Protein AF-A0A6B3FQV5-F1 (afdb_monomer)

Radius of gyration: 16.73 Å; Cα contacts (8 Å, |Δi|>4): 133; chains: 1; bounding box: 46×49×34 Å

Mean predicted aligned error: 6.74 Å

Sequence (106 aa):
YETDSCALEWTGEVPRATGVDGTPASFVVLATADLRHWREYGQGGSATMGVFRLGAGTVFNAGTINWGSVLADDPVVDRVTRNVLDRLGGTAPGDGWEAAGSPDEV

Solvent-accessible surface area (backbone atoms only — not comparable to full-atom values): 6626 Å² total; per-residue (Å²): 139,60,59,41,63,70,57,67,45,69,64,81,92,46,64,37,47,64,33,87,79,70,50,56,68,69,34,45,63,74,46,74,46,88,32,57,75,37,48,83,81,54,84,43,49,43,28,34,20,33,37,35,69,59,88,93,46,77,48,79,43,80,23,45,76,63,60,74,79,40,42,92,77,34,75,62,59,33,48,54,49,49,55,49,48,69,69,64,71,55,88,60,96,73,77,72,79,75,77,95,68,69,93,83,82,120

Foldseek 3Di:
DFFDDADWDDDDPATFHPCPVVDDSQWHWDDKAFQPVCVVVDDGDMHTWTWGDDVQDIDTDPGDPCLVVCCVPDPVSVVVVCVCCVVPVDDGVPPPDDDPDDPPPD

Nearest PDB structures (foldseek):
  5t64-assembly1_B  TM=3.239E-01  e=9.390E+00  Actinomadura kijaniata

Secondary structure (DSSP, 8-state):
--B----EEEETTEEEE--TTS--TT-EEEEEEEEGGGGGTS--EEEEEEEEEETTEEEEE-SBTTGGGGTTT-HHHHHHHHHHHHHHSSPPTT--------TT--

Structure (mmCIF, N/CA/C/O backbone):
data_AF-A0A6B3FQV5-F1
#
_entry.id   AF-A0A6B3FQV5-F1
#
loop_
_atom_site.group_PDB
_atom_site.id
_atom_site.type_symbol
_atom_site.label_atom_id
_atom_site.label_alt_id
_atom_site.label_comp_id
_atom_site.label_asym_id
_atom_site.label_entity_id
_atom_site.label_seq_id
_atom_site.pdbx_PDB_ins_code
_atom_site.Cartn_x
_atom_site.Cartn_y
_atom_site.Cartn_z
_atom_site.occupancy
_atom_site.B_iso_or_equiv
_atom_site.auth_seq_id
_atom_site.auth_comp_id
_atom_site.auth_asym_id
_atom_site.auth_atom_id
_atom_site.pdbx_PDB_model_num
ATOM 1 N N . TYR A 1 1 ? 14.485 5.206 -8.542 1.00 79.69 1 TYR A N 1
ATOM 2 C CA . TYR A 1 1 ? 13.153 4.699 -8.168 1.00 79.69 1 TYR A CA 1
ATOM 3 C C . TYR A 1 1 ? 12.962 4.902 -6.679 1.00 79.69 1 TYR A C 1
ATOM 5 O O . TYR A 1 1 ? 13.955 4.892 -5.963 1.00 79.69 1 TYR A O 1
ATOM 13 N N . GLU A 1 2 ? 11.728 5.131 -6.239 1.00 91.38 2 GLU A N 1
ATOM 14 C CA . GLU A 1 2 ? 11.391 5.498 -4.858 1.00 91.38 2 GLU A CA 1
ATOM 15 C C . GLU A 1 2 ? 10.265 4.607 -4.323 1.00 91.38 2 GLU A C 1
ATOM 17 O O . GLU A 1 2 ? 9.380 4.168 -5.074 1.00 91.38 2 GLU A O 1
ATOM 22 N N . THR A 1 3 ? 10.337 4.321 -3.025 1.00 94.81 3 THR A N 1
ATOM 23 C CA . THR A 1 3 ? 9.390 3.484 -2.291 1.00 94.81 3 THR A CA 1
ATOM 24 C C . THR A 1 3 ? 9.216 3.979 -0.873 1.00 94.81 3 THR A C 1
ATOM 26 O O . THR A 1 3 ? 10.189 4.399 -0.248 1.00 94.81 3 THR A O 1
ATOM 29 N N . ASP A 1 4 ? 8.007 3.789 -0.355 1.00 95.75 4 ASP A N 1
ATOM 30 C CA . ASP A 1 4 ? 7.663 4.093 1.026 1.00 95.75 4 ASP A CA 1
ATOM 31 C C . ASP A 1 4 ? 7.515 2.796 1.819 1.00 95.75 4 ASP A C 1
ATOM 33 O O . ASP A 1 4 ? 6.954 1.804 1.342 1.00 95.75 4 ASP A O 1
ATOM 37 N N . SER A 1 5 ? 7.983 2.811 3.062 1.00 96.25 5 SER A N 1
ATOM 38 C CA . SER A 1 5 ? 7.812 1.709 4.008 1.00 96.25 5 SER A CA 1
ATOM 39 C C . SER A 1 5 ? 7.402 2.225 5.373 1.00 96.25 5 SER A C 1
ATOM 41 O O . SER A 1 5 ? 7.662 3.382 5.691 1.00 96.25 5 SER A O 1
ATOM 43 N N . CYS A 1 6 ? 6.844 1.336 6.191 1.00 95.75 6 CYS A N 1
ATOM 44 C CA . CYS A 1 6 ? 6.642 1.596 7.610 1.00 95.75 6 CYS A CA 1
ATOM 45 C C . CYS A 1 6 ? 7.511 0.678 8.477 1.00 95.75 6 CYS A C 1
ATOM 47 O O . CYS A 1 6 ? 7.977 -0.376 8.037 1.00 95.75 6 CYS A O 1
ATOM 49 N N . ALA A 1 7 ? 7.725 1.076 9.724 1.00 96.62 7 ALA A N 1
ATOM 50 C CA . ALA A 1 7 ? 8.387 0.287 10.742 1.00 96.62 7 ALA A CA 1
ATOM 51 C C . ALA A 1 7 ? 7.492 -0.897 11.129 1.00 96.62 7 ALA A C 1
ATOM 53 O O . ALA A 1 7 ? 6.436 -0.727 11.750 1.00 96.62 7 ALA A O 1
ATOM 54 N N . LEU A 1 8 ? 7.935 -2.101 10.765 1.00 96.50 8 LEU A N 1
ATOM 55 C CA . LEU A 1 8 ? 7.195 -3.344 10.950 1.00 96.50 8 LEU A CA 1
ATOM 56 C C . LEU A 1 8 ? 7.761 -4.193 12.089 1.00 96.50 8 LEU A C 1
ATOM 58 O O . LEU A 1 8 ? 8.972 -4.383 12.195 1.00 96.50 8 LEU A O 1
ATOM 62 N N . GLU A 1 9 ? 6.864 -4.791 12.867 1.00 96.38 9 GLU A N 1
ATOM 63 C CA . GLU A 1 9 ? 7.150 -5.958 13.696 1.00 96.38 9 GLU A CA 1
ATOM 64 C C . GLU A 1 9 ? 6.534 -7.209 13.062 1.00 96.38 9 GLU A C 1
ATOM 66 O O . GLU A 1 9 ? 5.498 -7.145 12.397 1.00 96.38 9 GLU A O 1
ATOM 71 N N . TRP A 1 10 ? 7.175 -8.358 13.261 1.00 95.94 10 TRP A N 1
ATOM 72 C CA . TRP A 1 10 ? 6.756 -9.622 12.661 1.00 95.94 10 TRP A CA 1
ATOM 73 C C . TRP A 1 10 ? 6.364 -10.616 13.747 1.00 95.94 10 TRP A C 1
ATOM 75 O O . TRP A 1 10 ? 7.166 -10.944 14.621 1.00 95.94 10 TRP A O 1
ATOM 85 N N . THR A 1 11 ? 5.134 -11.125 13.671 1.00 92.81 11 THR A N 1
ATOM 86 C CA . THR A 1 11 ? 4.693 -12.283 14.461 1.00 92.81 11 THR A CA 1
ATOM 87 C C . THR A 1 11 ? 4.540 -13.467 13.514 1.00 92.81 11 THR A C 1
ATOM 89 O O . THR A 1 11 ? 3.513 -13.622 12.853 1.00 92.81 11 THR A O 1
ATOM 92 N N . GLY A 1 12 ? 5.592 -14.281 13.400 1.00 93.50 12 GLY A N 1
ATOM 93 C CA . GLY A 1 12 ? 5.688 -15.274 12.327 1.00 93.50 12 GLY A CA 1
ATOM 94 C C . GLY A 1 12 ? 5.767 -14.586 10.962 1.00 93.50 12 GLY A C 1
ATOM 95 O O . GLY A 1 12 ? 6.577 -13.684 10.774 1.00 93.50 12 GLY A O 1
ATOM 96 N N . GLU A 1 13 ? 4.907 -14.984 10.025 1.00 92.94 13 GLU A N 1
ATOM 97 C CA . GLU A 1 13 ? 4.844 -14.411 8.669 1.00 92.94 13 GLU A CA 1
ATOM 98 C C . GLU A 1 13 ? 3.919 -13.189 8.558 1.00 92.94 13 GLU A C 1
ATOM 100 O O . GLU A 1 13 ? 3.733 -12.650 7.470 1.00 92.94 13 GLU A O 1
ATOM 105 N N . VAL A 1 14 ? 3.318 -12.747 9.667 1.00 93.69 14 VAL A N 1
ATOM 106 C CA . VAL A 1 14 ? 2.351 -11.645 9.665 1.00 93.69 14 VAL A CA 1
ATOM 107 C C . VAL A 1 14 ? 3.044 -10.342 10.083 1.00 93.69 14 VAL A C 1
ATOM 109 O O . VAL A 1 14 ? 3.398 -10.207 11.261 1.00 93.69 14 VAL A O 1
ATOM 112 N N . PRO A 1 15 ? 3.219 -9.372 9.163 1.00 96.44 15 PRO A N 1
ATOM 113 C CA . PRO A 1 15 ? 3.744 -8.054 9.496 1.00 96.44 15 PRO A CA 1
ATOM 114 C C . PRO A 1 15 ? 2.676 -7.175 10.153 1.00 96.44 15 PRO A C 1
ATOM 116 O O . PRO A 1 15 ? 1.502 -7.201 9.772 1.00 96.44 15 PRO A O 1
ATOM 119 N N . ARG A 1 16 ? 3.090 -6.346 11.113 1.00 96.19 16 ARG A N 1
ATOM 120 C CA . ARG A 1 16 ? 2.252 -5.321 11.749 1.00 96.19 16 ARG A CA 1
ATOM 121 C C . ARG A 1 16 ? 2.992 -3.996 11.830 1.00 96.19 16 ARG A C 1
ATOM 123 O O . ARG A 1 16 ? 4.174 -3.970 12.163 1.00 96.19 16 ARG A O 1
ATOM 130 N N . ALA A 1 17 ? 2.289 -2.904 11.540 1.00 96.62 17 ALA A N 1
ATOM 131 C CA . ALA A 1 17 ? 2.819 -1.565 11.750 1.00 96.62 17 ALA A CA 1
ATOM 132 C C . ALA A 1 17 ? 3.015 -1.316 13.250 1.00 96.62 17 ALA A C 1
ATOM 134 O O . ALA A 1 17 ? 2.103 -1.518 14.050 1.00 96.62 17 ALA A O 1
ATOM 135 N N . THR A 1 18 ? 4.209 -0.867 13.621 1.00 96.12 18 THR A N 1
ATOM 136 C CA . THR A 1 18 ? 4.567 -0.566 15.019 1.00 96.12 18 THR A CA 1
ATOM 137 C C . THR A 1 18 ? 4.079 0.815 15.462 1.00 96.12 18 THR A C 1
ATOM 139 O O . THR A 1 18 ? 3.862 1.055 16.646 1.00 96.12 18 THR A O 1
ATOM 142 N N . GLY A 1 19 ? 3.941 1.736 14.504 1.00 95.50 19 GLY A N 1
ATOM 143 C CA . GLY A 1 19 ? 3.564 3.135 14.693 1.00 95.50 19 GLY A CA 1
ATOM 144 C C . GLY A 1 19 ? 4.623 4.055 15.296 1.00 95.50 19 GLY A C 1
ATOM 145 O O . GLY A 1 19 ? 4.353 5.232 15.522 1.00 95.50 19 GLY A O 1
ATOM 146 N N . VAL A 1 20 ? 5.847 3.563 15.504 1.00 97.19 20 VAL A N 1
ATOM 147 C CA . VAL A 1 20 ? 6.960 4.374 16.033 1.00 97.19 20 VAL A CA 1
ATOM 148 C C . VAL A 1 20 ? 7.465 5.427 15.043 1.00 97.19 20 VAL A C 1
ATOM 150 O O . VAL A 1 20 ? 8.105 6.392 15.447 1.00 97.19 20 VAL A O 1
ATOM 153 N N . ASP A 1 21 ? 7.178 5.244 13.755 1.00 95.56 21 ASP A N 1
ATOM 154 C CA . ASP A 1 21 ? 7.536 6.148 12.660 1.00 95.56 21 ASP A CA 1
ATOM 155 C C . ASP A 1 21 ? 6.383 7.081 12.248 1.00 95.56 21 ASP A C 1
ATOM 157 O O . ASP A 1 21 ? 6.467 7.764 11.231 1.00 95.56 21 ASP A O 1
ATOM 161 N N . GLY A 1 22 ? 5.300 7.108 13.031 1.00 95.75 22 GLY A N 1
ATOM 162 C CA . GLY A 1 22 ? 4.101 7.895 12.743 1.00 95.75 22 GLY A CA 1
ATOM 163 C C . GLY A 1 22 ? 3.066 7.180 11.871 1.00 95.75 22 GLY A C 1
ATOM 164 O O . GLY A 1 22 ? 1.962 7.703 11.708 1.00 95.75 22 GLY A O 1
ATOM 165 N N . THR A 1 23 ? 3.354 5.976 11.362 1.00 96.50 23 THR A N 1
ATOM 166 C CA . THR A 1 23 ? 2.333 5.144 10.708 1.00 96.50 23 THR A CA 1
ATOM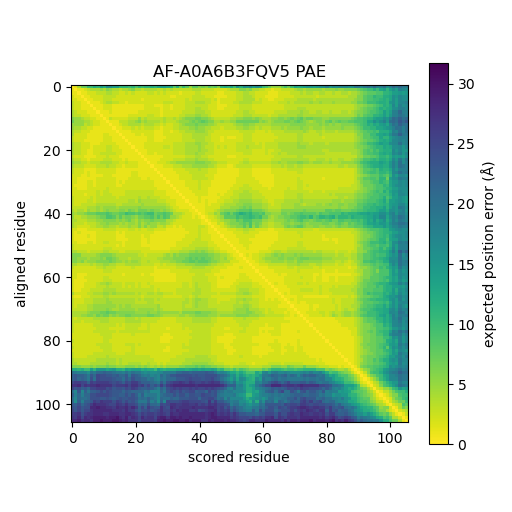 167 C C . THR A 1 23 ? 1.224 4.808 11.714 1.00 96.50 23 THR A C 1
ATOM 169 O O . THR A 1 23 ? 1.519 4.367 12.823 1.00 96.50 23 THR A O 1
ATOM 172 N N . PRO A 1 24 ? -0.069 4.968 11.391 1.00 94.50 24 PRO A N 1
ATOM 173 C CA . PRO A 1 24 ? -1.128 4.622 12.334 1.00 94.50 24 PRO A CA 1
ATOM 174 C C . PRO A 1 24 ? -1.067 3.147 12.748 1.00 94.50 24 PRO A C 1
ATOM 176 O O . PRO A 1 24 ? -0.941 2.270 11.900 1.00 94.50 24 PRO A O 1
ATOM 179 N N . ALA A 1 25 ? -1.251 2.841 14.035 1.00 88.00 25 ALA A N 1
ATOM 180 C CA . ALA A 1 25 ? -1.317 1.451 14.514 1.00 88.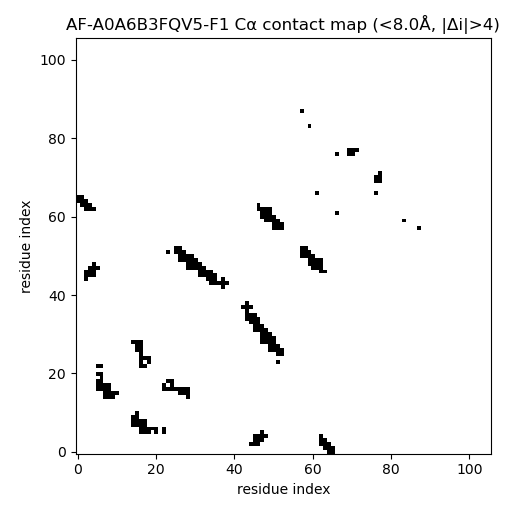00 25 ALA A CA 1
ATOM 181 C C . ALA A 1 25 ? -2.499 0.656 13.909 1.00 88.00 25 ALA A C 1
ATOM 183 O O . ALA A 1 25 ? -2.519 -0.571 13.944 1.00 88.00 25 ALA A O 1
ATOM 184 N N . SER A 1 26 ? -3.490 1.353 13.340 1.00 91.62 26 SER A N 1
ATOM 185 C CA . SER A 1 26 ? -4.595 0.768 12.573 1.00 91.62 26 SER A CA 1
ATOM 186 C C . SER A 1 26 ? -4.227 0.415 11.124 1.00 91.62 26 SER A C 1
ATOM 188 O O . SER A 1 26 ? -5.083 -0.085 10.393 1.00 91.62 26 SER A O 1
ATOM 190 N N . PHE A 1 27 ? -2.990 0.680 10.692 1.00 97.44 27 PHE A N 1
ATOM 191 C CA . PHE A 1 27 ? -2.506 0.356 9.356 1.00 97.44 27 PHE A CA 1
ATOM 192 C C . PHE A 1 27 ? -2.395 -1.154 9.163 1.00 97.44 27 PHE A C 1
ATOM 194 O O . PHE A 1 27 ? -1.576 -1.838 9.779 1.00 97.44 27 PHE A O 1
ATOM 201 N N . VAL A 1 28 ? -3.234 -1.674 8.272 1.00 97.06 28 VAL A N 1
ATOM 202 C CA . VAL A 1 28 ? -3.231 -3.072 7.859 1.00 97.06 28 VAL A CA 1
ATOM 203 C C . VAL A 1 28 ? -2.268 -3.224 6.693 1.00 97.06 28 VAL A C 1
ATOM 205 O O . VAL A 1 28 ? -2.497 -2.683 5.610 1.00 97.06 28 VAL A O 1
ATOM 208 N N . VAL A 1 29 ? -1.203 -3.991 6.918 1.00 97.69 29 VAL A N 1
ATOM 209 C CA . VAL A 1 29 ? -0.215 -4.335 5.894 1.00 97.69 29 VAL A CA 1
ATOM 210 C C . VAL A 1 29 ? -0.813 -5.373 4.946 1.00 97.69 29 VAL A C 1
ATOM 212 O O . VAL A 1 29 ? -1.268 -6.429 5.381 1.00 97.69 29 VAL A O 1
ATOM 215 N N . LEU A 1 30 ? -0.814 -5.065 3.651 1.00 97.06 30 LEU A N 1
ATOM 216 C CA . LEU A 1 30 ? -1.335 -5.938 2.596 1.00 97.06 30 LEU A CA 1
ATOM 217 C C . LEU A 1 30 ? -0.216 -6.659 1.839 1.00 97.06 30 LEU A C 1
ATOM 219 O O . LEU A 1 30 ? -0.394 -7.805 1.436 1.00 97.06 30 LEU A O 1
ATOM 223 N N . ALA A 1 31 ? 0.925 -5.995 1.644 1.00 96.75 31 ALA A N 1
ATOM 224 C CA . ALA A 1 31 ? 2.096 -6.571 0.991 1.00 96.75 31 ALA A CA 1
ATOM 225 C C . ALA A 1 31 ? 3.379 -5.834 1.399 1.00 96.75 31 ALA A C 1
ATOM 227 O O . ALA A 1 31 ? 3.348 -4.661 1.781 1.00 96.75 31 ALA A O 1
ATOM 228 N N . THR A 1 32 ? 4.514 -6.516 1.269 1.00 97.25 32 THR A N 1
ATOM 229 C CA . THR A 1 32 ? 5.850 -5.938 1.433 1.00 97.25 32 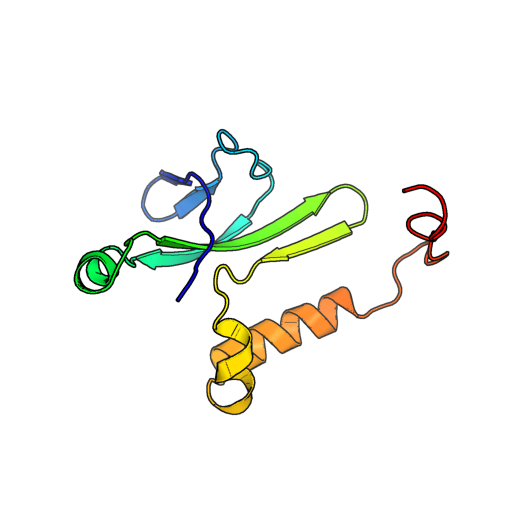THR A CA 1
ATOM 230 C C . THR A 1 32 ? 6.729 -6.309 0.242 1.00 97.25 32 THR A C 1
ATOM 232 O O . THR A 1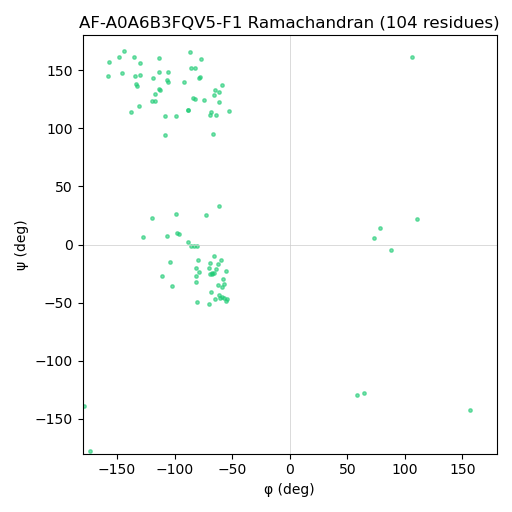 32 ? 6.487 -7.311 -0.431 1.00 97.25 32 THR A O 1
ATOM 235 N N . ALA A 1 33 ? 7.758 -5.507 -0.025 1.00 96.06 33 ALA A N 1
ATOM 236 C CA . ALA A 1 33 ? 8.800 -5.852 -0.988 1.00 96.06 33 ALA A CA 1
ATOM 237 C C . ALA A 1 33 ? 10.183 -5.584 -0.393 1.00 96.06 33 ALA A C 1
ATOM 239 O O . ALA A 1 33 ? 10.407 -4.537 0.217 1.00 96.06 33 ALA A O 1
ATOM 240 N N . ASP A 1 34 ? 11.107 -6.523 -0.594 1.00 95.19 34 ASP A N 1
ATOM 241 C CA . ASP A 1 34 ? 12.514 -6.370 -0.233 1.00 95.19 34 ASP A CA 1
ATOM 242 C C . ASP A 1 34 ? 13.294 -5.734 -1.388 1.00 95.19 34 ASP A C 1
ATOM 244 O O . ASP A 1 34 ? 13.440 -6.309 -2.468 1.00 95.19 34 ASP A O 1
ATOM 248 N N . LEU A 1 35 ? 13.823 -4.540 -1.140 1.00 95.50 35 LEU A N 1
ATOM 249 C CA . LEU A 1 35 ? 14.550 -3.735 -2.116 1.00 95.50 35 LEU A CA 1
ATOM 250 C C . LEU A 1 35 ? 15.985 -3.481 -1.651 1.00 95.50 35 LEU A C 1
ATOM 252 O O . LEU A 1 35 ? 16.634 -2.532 -2.090 1.00 95.50 35 LEU A O 1
ATOM 256 N N . ARG A 1 36 ? 16.525 -4.326 -0.760 1.00 95.19 36 ARG A N 1
ATOM 257 C CA . ARG A 1 36 ? 17.921 -4.216 -0.301 1.00 95.19 36 ARG A CA 1
ATOM 258 C C . ARG A 1 36 ? 18.918 -4.298 -1.457 1.00 95.19 36 ARG A C 1
ATOM 260 O O . ARG A 1 36 ? 19.964 -3.659 -1.388 1.00 95.19 36 ARG A O 1
ATOM 267 N N . HIS A 1 37 ? 18.573 -5.015 -2.527 1.00 94.38 37 HIS A N 1
ATOM 268 C CA . HIS A 1 37 ? 19.398 -5.125 -3.731 1.00 94.38 37 HIS A CA 1
ATOM 269 C C . HIS A 1 37 ? 19.585 -3.787 -4.474 1.00 94.38 37 HIS A C 1
ATOM 271 O O . HIS A 1 37 ? 20.581 -3.608 -5.166 1.00 94.38 37 HIS A O 1
ATOM 277 N N . TRP A 1 38 ? 18.713 -2.788 -4.277 1.00 94.25 38 TRP A N 1
ATOM 278 C CA . TRP A 1 38 ? 18.879 -1.460 -4.894 1.00 94.25 38 TRP A CA 1
ATOM 279 C C . TRP A 1 38 ? 20.106 -0.697 -4.388 1.00 94.25 38 TRP A C 1
ATOM 281 O O . TRP A 1 38 ? 20.483 0.302 -4.996 1.00 94.25 38 TRP A O 1
ATOM 291 N N . ARG A 1 39 ? 20.777 -1.183 -3.333 1.00 94.25 39 ARG A N 1
ATOM 292 C CA . ARG A 1 39 ? 22.080 -0.663 -2.887 1.00 94.25 39 ARG A CA 1
ATOM 293 C C . ARG A 1 39 ? 23.145 -0.659 -3.987 1.00 94.25 39 ARG A C 1
ATOM 295 O O . ARG A 1 39 ? 24.080 0.126 -3.906 1.00 94.25 39 ARG A O 1
ATOM 302 N N . GLU A 1 40 ? 22.994 -1.498 -5.009 1.00 93.31 40 GLU A N 1
ATOM 303 C CA . GLU A 1 40 ? 23.862 -1.510 -6.193 1.00 93.31 40 GLU A CA 1
ATOM 304 C C . GLU A 1 40 ? 23.715 -0.249 -7.064 1.00 93.31 40 GLU A C 1
ATOM 306 O O . GLU A 1 40 ? 24.649 0.126 -7.769 1.00 93.31 40 GLU A O 1
ATOM 311 N N . TYR A 1 41 ? 22.562 0.426 -6.996 1.00 87.44 41 TYR A N 1
ATOM 312 C CA . TYR A 1 41 ? 22.188 1.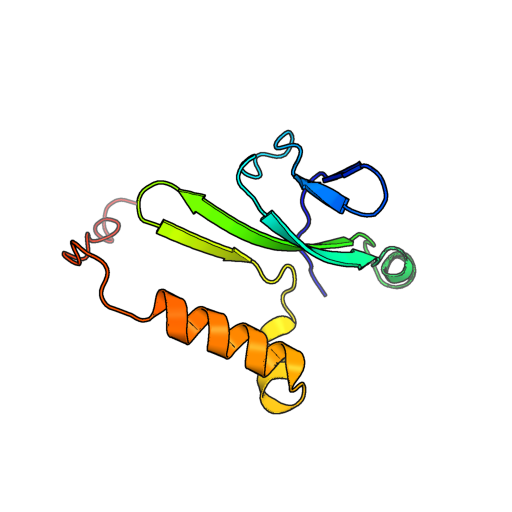538 -7.880 1.00 87.44 41 TYR A CA 1
ATOM 313 C C . TYR A 1 41 ? 21.742 2.797 -7.114 1.00 87.44 41 TYR A C 1
ATOM 315 O O . TYR A 1 41 ? 21.266 3.755 -7.724 1.00 87.44 41 TYR A O 1
ATOM 323 N N . GLY A 1 42 ? 21.864 2.812 -5.782 1.00 89.81 42 GLY A N 1
ATOM 324 C CA . GLY A 1 42 ? 21.411 3.910 -4.930 1.00 89.81 42 GLY A CA 1
ATOM 325 C C . GLY A 1 42 ? 21.144 3.486 -3.485 1.00 89.81 42 GLY A C 1
ATOM 326 O O . GLY A 1 42 ? 21.871 2.679 -2.910 1.00 89.81 42 GLY A O 1
ATOM 327 N N . GLN A 1 43 ? 20.105 4.056 -2.873 1.00 89.31 43 GLN A N 1
ATOM 328 C CA . GLN A 1 43 ? 19.644 3.621 -1.553 1.00 89.31 43 GLN A CA 1
ATOM 329 C C . GLN A 1 43 ? 18.741 2.394 -1.706 1.00 89.31 43 GLN A C 1
ATOM 331 O O . GLN A 1 43 ? 17.760 2.428 -2.445 1.00 89.31 43 GLN A O 1
ATOM 336 N N . GLY A 1 44 ? 19.078 1.308 -1.009 1.00 92.44 44 GLY A N 1
ATOM 337 C CA . GLY A 1 44 ? 18.176 0.167 -0.858 1.00 92.44 44 GLY A CA 1
ATOM 338 C C . GLY A 1 44 ? 17.224 0.346 0.314 1.00 92.44 44 GLY A C 1
ATOM 339 O O . GLY A 1 44 ? 17.451 1.183 1.187 1.00 92.44 44 GLY A O 1
ATOM 340 N N . GLY A 1 45 ? 16.187 -0.480 0.364 1.00 92.94 45 GLY A N 1
ATOM 341 C CA . GLY A 1 45 ? 15.167 -0.367 1.400 1.00 92.94 45 GLY A CA 1
ATOM 342 C C . GLY A 1 45 ? 14.092 -1.432 1.277 1.00 92.94 45 GLY A C 1
ATOM 343 O O . GLY A 1 45 ? 14.381 -2.597 0.999 1.00 92.94 45 GLY A O 1
ATOM 344 N N . SER A 1 46 ? 12.855 -1.012 1.484 1.00 96.06 46 SER A N 1
ATOM 345 C CA . SER A 1 46 ? 11.665 -1.847 1.389 1.00 96.06 46 SER A CA 1
ATOM 346 C C . SER A 1 46 ? 10.480 -1.016 0.920 1.00 96.06 46 SER A C 1
ATOM 348 O O . SER A 1 46 ? 10.494 0.203 1.061 1.00 96.06 46 SER A O 1
ATOM 350 N N . ALA A 1 47 ? 9.447 -1.688 0.425 1.00 97.25 47 ALA A N 1
ATOM 351 C CA . ALA A 1 47 ? 8.133 -1.092 0.220 1.00 97.25 47 ALA A CA 1
ATOM 352 C C . ALA A 1 47 ? 7.108 -1.732 1.161 1.00 97.25 47 ALA A C 1
ATOM 354 O O . ALA A 1 47 ? 7.205 -2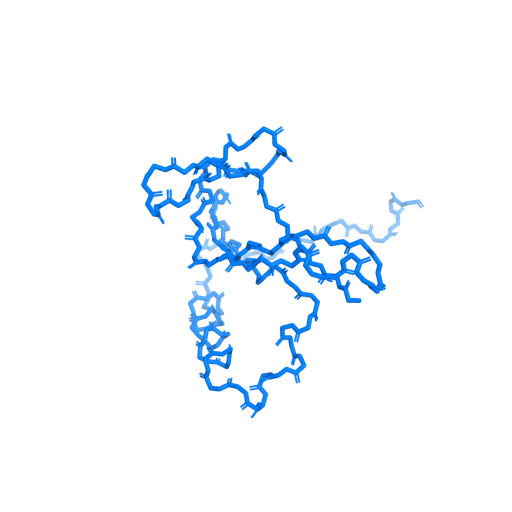.925 1.473 1.00 97.25 47 ALA A O 1
ATOM 355 N N . THR A 1 48 ? 6.109 -0.965 1.592 1.00 98.06 48 THR A N 1
ATOM 356 C CA . THR A 1 48 ? 4.948 -1.490 2.321 1.00 98.06 48 THR A CA 1
ATOM 357 C C . THR A 1 48 ? 3.653 -0.967 1.715 1.00 98.06 48 THR A C 1
ATOM 359 O O . THR A 1 48 ? 3.398 0.233 1.715 1.00 98.06 48 THR A O 1
ATOM 362 N N . MET A 1 49 ? 2.811 -1.884 1.243 1.00 98.38 49 MET A N 1
ATOM 363 C CA . MET A 1 49 ? 1.444 -1.587 0.829 1.00 98.38 49 MET A CA 1
ATOM 364 C C . MET A 1 49 ? 0.499 -1.790 2.008 1.00 98.38 49 MET A C 1
ATOM 366 O O . MET A 1 49 ? 0.604 -2.789 2.727 1.00 98.38 49 MET A O 1
ATOM 370 N N . GLY A 1 50 ? -0.480 -0.905 2.163 1.00 97.81 50 GLY A N 1
ATOM 371 C CA . GLY A 1 50 ? -1.512 -1.115 3.164 1.00 97.81 50 GLY A CA 1
ATOM 372 C C . GLY A 1 50 ? -2.655 -0.120 3.138 1.00 97.81 50 GLY A C 1
ATOM 373 O O . GLY A 1 50 ? -2.743 0.754 2.273 1.00 97.81 50 GLY A O 1
ATOM 374 N N . VAL A 1 51 ? -3.556 -0.303 4.097 1.00 97.69 51 VAL A N 1
ATOM 375 C CA . VAL A 1 51 ? -4.752 0.519 4.275 1.00 97.69 51 VAL A CA 1
ATOM 376 C C . VAL A 1 51 ? -4.934 0.896 5.731 1.00 97.69 51 VAL A C 1
ATOM 378 O O . VAL A 1 51 ? -4.690 0.090 6.625 1.00 97.69 51 VAL A O 1
ATOM 381 N N . PHE A 1 52 ? -5.438 2.097 5.980 1.00 96.00 52 PHE A N 1
ATOM 382 C CA . PHE A 1 52 ? -5.890 2.490 7.309 1.00 96.00 52 PHE A CA 1
ATOM 383 C C . PHE A 1 52 ? -7.121 3.384 7.220 1.00 96.00 52 PHE A C 1
ATOM 385 O O . PHE A 1 52 ? -7.479 3.891 6.155 1.00 96.00 52 PHE A O 1
ATOM 392 N N . ARG A 1 53 ? -7.781 3.566 8.363 1.00 91.69 53 ARG A N 1
ATOM 393 C CA . ARG A 1 53 ? -8.871 4.528 8.519 1.00 91.69 53 ARG A CA 1
ATOM 394 C C . ARG A 1 53 ? -8.514 5.571 9.557 1.00 91.69 53 ARG A C 1
ATOM 396 O O . ARG A 1 53 ? -7.914 5.241 10.581 1.00 91.69 53 ARG A O 1
ATOM 403 N N . LEU A 1 54 ? -8.937 6.800 9.293 1.00 86.25 54 LEU A N 1
ATOM 404 C CA . LEU A 1 54 ? -8.887 7.911 10.232 1.00 86.25 54 LEU A CA 1
ATOM 405 C C . LEU A 1 54 ? -10.205 8.682 10.130 1.00 86.25 54 LEU A C 1
ATOM 407 O O . LEU A 1 54 ? -10.523 9.253 9.088 1.00 86.25 54 LEU A O 1
ATOM 411 N N . GLY A 1 55 ? -10.999 8.651 11.202 1.00 86.75 55 GLY A N 1
ATOM 412 C CA . GLY A 1 55 ? -12.373 9.154 11.165 1.00 86.75 55 GLY A CA 1
ATOM 413 C C . GLY A 1 55 ? -13.209 8.423 10.107 1.00 86.75 55 GLY A C 1
ATOM 414 O O . GLY A 1 55 ? -13.214 7.193 10.059 1.00 86.75 55 GLY A O 1
ATOM 415 N N . ALA A 1 56 ? -13.895 9.185 9.254 1.00 85.12 56 ALA A N 1
ATOM 416 C CA . ALA A 1 56 ? -14.664 8.651 8.126 1.00 85.12 56 ALA A CA 1
ATOM 417 C C . ALA A 1 56 ? -13.794 8.299 6.900 1.00 85.12 56 ALA A C 1
ATOM 419 O O . ALA A 1 56 ? -14.256 7.605 5.995 1.00 85.12 56 ALA A O 1
ATOM 420 N N . GLY A 1 57 ? -12.536 8.751 6.863 1.00 87.12 57 GLY A N 1
ATOM 421 C CA . GLY A 1 57 ? -11.634 8.548 5.734 1.00 87.12 57 GLY A CA 1
ATOM 422 C C . GLY A 1 57 ? -11.020 7.150 5.707 1.00 87.12 57 GLY A C 1
ATOM 423 O O . GLY A 1 57 ? -10.669 6.580 6.743 1.00 87.12 57 GLY A O 1
ATOM 424 N N . THR A 1 58 ? -10.845 6.608 4.501 1.00 92.62 58 THR A N 1
ATOM 425 C CA . THR A 1 58 ? -10.029 5.413 4.245 1.00 92.62 58 THR A CA 1
ATOM 426 C C . THR A 1 58 ? -8.875 5.800 3.330 1.00 92.62 58 THR A C 1
ATOM 428 O O . THR A 1 58 ? -9.099 6.405 2.286 1.00 92.62 58 THR A O 1
ATOM 431 N N . VAL A 1 59 ? -7.653 5.432 3.710 1.00 95.25 59 VAL A N 1
ATOM 432 C CA . VAL A 1 59 ? -6.440 5.676 2.923 1.00 95.25 59 VAL A CA 1
ATOM 433 C C . VAL A 1 59 ? -5.877 4.340 2.457 1.00 95.25 59 VAL A C 1
ATOM 435 O O . VAL A 1 59 ? -5.760 3.404 3.248 1.00 95.25 59 VAL A O 1
ATOM 438 N N . PHE A 1 60 ? -5.513 4.270 1.180 1.00 97.38 60 PHE A N 1
ATOM 439 C CA . PHE A 1 60 ? -4.732 3.188 0.585 1.00 97.38 60 PHE A CA 1
ATOM 440 C C . PHE A 1 60 ? -3.363 3.736 0.169 1.00 97.38 60 PHE A C 1
ATOM 442 O O . PHE A 1 60 ? -3.298 4.779 -0.478 1.00 97.38 60 PHE A O 1
ATOM 449 N N . ASN A 1 61 ? -2.287 3.029 0.518 1.00 97.00 61 ASN A N 1
ATOM 450 C CA . ASN A 1 61 ? -0.927 3.325 0.069 1.00 97.00 61 ASN A CA 1
ATOM 451 C C . ASN A 1 61 ? -0.369 2.125 -0.713 1.00 97.00 61 ASN A C 1
ATOM 453 O O . ASN A 1 61 ? -0.313 1.017 -0.177 1.00 97.00 61 ASN A O 1
ATOM 457 N N . ALA A 1 62 ? 0.062 2.355 -1.957 1.00 97.44 62 ALA A N 1
ATOM 458 C CA . ALA A 1 62 ? 0.707 1.348 -2.801 1.00 97.44 62 ALA A CA 1
ATOM 459 C C . ALA A 1 62 ? 2.195 1.119 -2.459 1.00 97.44 62 ALA A C 1
ATOM 461 O O . ALA A 1 62 ? 2.728 0.052 -2.758 1.00 97.44 62 ALA A O 1
ATOM 462 N N . GLY A 1 63 ? 2.867 2.100 -1.846 1.00 96.12 63 GLY A N 1
ATOM 463 C CA . GLY A 1 63 ? 4.256 1.996 -1.385 1.00 96.12 63 GLY A CA 1
ATOM 464 C C . GLY A 1 63 ? 5.330 2.149 -2.470 1.00 96.12 63 GLY A C 1
ATOM 465 O O . GLY A 1 63 ? 6.486 1.805 -2.232 1.00 96.12 63 GLY A O 1
ATOM 466 N N . THR A 1 64 ? 4.992 2.634 -3.671 1.00 95.06 64 THR A N 1
ATOM 467 C CA . THR A 1 64 ? 5.970 2.871 -4.748 1.00 95.06 64 THR A CA 1
ATOM 468 C C . THR A 1 64 ? 5.492 3.885 -5.786 1.00 95.06 64 THR A C 1
ATOM 470 O O . THR A 1 64 ? 4.323 3.884 -6.175 1.00 95.06 64 THR A O 1
ATOM 473 N N . ILE A 1 65 ? 6.425 4.685 -6.317 1.00 93.75 65 ILE A N 1
ATOM 474 C CA . ILE A 1 65 ? 6.147 5.631 -7.410 1.00 93.75 65 ILE A CA 1
ATOM 475 C C . ILE A 1 65 ? 5.777 4.939 -8.726 1.00 93.75 65 ILE A C 1
ATOM 477 O O . ILE A 1 65 ? 5.116 5.529 -9.575 1.00 93.75 65 ILE A O 1
ATOM 481 N N . ASN A 1 66 ? 6.206 3.688 -8.923 1.00 92.75 66 ASN A N 1
ATOM 482 C CA . ASN A 1 66 ? 6.063 3.022 -10.216 1.00 92.75 66 ASN A CA 1
ATOM 483 C C . ASN A 1 66 ? 4.703 2.330 -10.393 1.00 92.75 66 ASN A C 1
ATOM 485 O O . ASN A 1 66 ? 4.445 1.770 -11.457 1.00 92.75 66 ASN A O 1
ATOM 489 N N . TRP A 1 67 ? 3.831 2.375 -9.378 1.00 95.88 67 TRP A N 1
ATOM 490 C CA . TRP A 1 67 ? 2.545 1.669 -9.368 1.00 95.88 67 TRP A CA 1
ATOM 491 C C . TRP A 1 67 ? 1.686 2.003 -10.593 1.00 95.88 67 TRP A C 1
ATOM 493 O O . TRP A 1 67 ? 1.198 1.111 -11.279 1.00 95.88 67 TRP A O 1
ATOM 503 N N . GLY A 1 68 ? 1.562 3.294 -10.917 1.00 94.88 68 GLY A N 1
ATOM 504 C CA . GLY A 1 68 ? 0.759 3.753 -12.051 1.00 94.88 68 GLY A CA 1
ATOM 505 C C . GLY A 1 68 ? 1.311 3.344 -13.421 1.00 94.88 68 GLY A C 1
ATOM 506 O O . GLY A 1 68 ? 0.544 3.221 -14.371 1.00 94.88 68 GLY A O 1
ATOM 507 N N . SER A 1 69 ? 2.623 3.109 -13.530 1.00 95.62 69 SER A N 1
ATOM 508 C CA . SER A 1 69 ? 3.280 2.848 -14.819 1.00 95.62 69 SER A CA 1
ATOM 509 C C . SER A 1 69 ? 2.904 1.503 -15.437 1.00 95.62 69 SER A C 1
ATOM 511 O O . SER A 1 69 ? 2.963 1.364 -16.652 1.00 95.62 69 SER A O 1
ATOM 513 N N . VAL A 1 70 ? 2.501 0.533 -14.610 1.00 95.69 70 VAL A N 1
ATOM 514 C CA . VAL A 1 70 ? 2.202 -0.840 -15.041 1.00 95.69 70 VAL A CA 1
ATOM 515 C C . VAL A 1 70 ? 0.705 -1.143 -15.043 1.00 95.69 70 VAL A C 1
ATOM 517 O O . VAL A 1 70 ? 0.313 -2.283 -15.256 1.00 95.69 70 VAL A O 1
ATOM 520 N N . LEU A 1 71 ? -0.156 -0.141 -14.825 1.00 95.69 71 LEU A N 1
ATOM 521 C CA . LEU A 1 71 ? -1.610 -0.338 -14.739 1.00 95.69 71 LEU A CA 1
ATOM 522 C C . LEU A 1 71 ? -2.217 -0.990 -15.986 1.00 95.69 71 LEU A C 1
ATOM 524 O O . LEU A 1 71 ? -3.184 -1.731 -15.867 1.00 95.69 71 LEU A O 1
ATOM 528 N N . ALA A 1 72 ? -1.683 -0.705 -17.174 1.00 93.94 72 ALA A N 1
ATOM 529 C CA . ALA A 1 72 ? -2.184 -1.294 -18.415 1.00 93.94 72 ALA A CA 1
ATOM 530 C C . ALA A 1 72 ? -1.644 -2.713 -18.669 1.00 93.94 72 ALA A C 1
ATOM 532 O O . ALA A 1 72 ? -2.252 -3.467 -19.427 1.00 93.94 72 ALA A O 1
ATOM 533 N N . ASP A 1 73 ? -0.529 -3.069 -18.030 1.00 97.50 73 ASP A N 1
ATOM 534 C CA . ASP A 1 73 ? 0.273 -4.243 -18.380 1.00 97.50 73 ASP A CA 1
ATOM 535 C C . ASP A 1 73 ? 0.219 -5.347 -17.311 1.00 97.50 73 ASP A C 1
ATOM 537 O O . ASP A 1 73 ? 0.368 -6.527 -17.632 1.00 97.50 73 ASP A O 1
ATOM 541 N N . ASP A 1 74 ? -0.024 -4.992 -16.044 1.00 97.94 74 ASP A N 1
ATOM 542 C CA . ASP A 1 74 ? -0.068 -5.926 -14.920 1.00 97.94 74 ASP A CA 1
ATOM 543 C C . ASP A 1 74 ? -1.514 -6.138 -14.412 1.00 97.94 74 ASP A C 1
ATOM 545 O O . ASP A 1 74 ? -2.100 -5.245 -13.787 1.00 97.94 74 ASP A O 1
ATOM 549 N N . PRO A 1 75 ? -2.102 -7.338 -14.608 1.00 97.81 75 PRO A N 1
ATOM 550 C CA . PRO A 1 75 ? -3.486 -7.620 -14.224 1.00 97.81 75 PRO A CA 1
ATOM 551 C C . PRO A 1 75 ? -3.722 -7.675 -12.703 1.00 97.81 75 PRO A C 1
ATOM 553 O O . PRO A 1 75 ? -4.874 -7.650 -12.258 1.00 97.81 75 PRO A O 1
ATOM 556 N N . VAL A 1 76 ? -2.673 -7.798 -11.885 1.00 97.62 76 VAL A N 1
ATOM 557 C CA . VAL A 1 76 ? -2.774 -7.753 -10.419 1.00 97.62 76 VAL A CA 1
ATOM 558 C C . VAL A 1 76 ? -2.854 -6.303 -9.956 1.00 97.62 76 VAL A C 1
ATOM 560 O O . VAL A 1 76 ? -3.768 -5.963 -9.201 1.00 97.62 76 VAL A O 1
ATOM 563 N N . VAL A 1 77 ? -1.951 -5.448 -10.442 1.00 97.62 77 VAL A N 1
ATOM 564 C CA . VAL A 1 77 ? -1.920 -4.007 -10.124 1.00 97.62 77 VAL A CA 1
ATOM 565 C C . VAL A 1 77 ? -3.217 -3.331 -10.560 1.00 97.62 77 VAL A C 1
ATOM 567 O O . VAL A 1 77 ? -3.848 -2.605 -9.784 1.00 97.62 77 VAL A O 1
ATOM 570 N N . ASP A 1 78 ? -3.657 -3.630 -11.777 1.00 98.00 78 ASP A N 1
ATOM 571 C CA . ASP A 1 78 ? -4.926 -3.186 -12.335 1.00 98.00 78 ASP A CA 1
ATOM 572 C C . ASP A 1 78 ? -6.120 -3.576 -11.441 1.00 98.00 78 ASP A C 1
ATOM 574 O O . ASP A 1 78 ? -6.943 -2.732 -11.073 1.00 98.00 78 ASP A O 1
ATOM 578 N N . ARG A 1 79 ? -6.189 -4.841 -11.006 1.00 98.12 79 ARG A N 1
ATOM 579 C CA . ARG A 1 79 ? -7.289 -5.321 -10.162 1.00 98.12 79 ARG A CA 1
ATOM 580 C C . ARG A 1 79 ? -7.270 -4.716 -8.764 1.00 98.12 79 ARG A C 1
ATOM 582 O O . ARG A 1 79 ? -8.334 -4.379 -8.246 1.00 98.12 79 ARG A O 1
ATOM 589 N N . VAL A 1 80 ? -6.101 -4.574 -8.141 1.00 97.88 80 VAL A N 1
ATOM 590 C CA . VAL A 1 80 ? -5.980 -3.878 -6.849 1.00 97.88 80 VAL A CA 1
ATOM 591 C C . VAL A 1 80 ? -6.475 -2.440 -6.987 1.00 97.88 80 VAL A C 1
ATOM 593 O O . VAL A 1 80 ? -7.284 -1.992 -6.177 1.00 97.88 80 VAL A O 1
ATOM 596 N N . THR A 1 81 ? -6.077 -1.753 -8.056 1.00 97.75 81 THR A N 1
ATOM 597 C CA . THR A 1 81 ? -6.468 -0.361 -8.301 1.00 97.75 81 THR A CA 1
ATOM 598 C C . THR A 1 81 ? -7.970 -0.229 -8.535 1.00 97.75 81 THR A C 1
ATOM 600 O O . THR A 1 81 ? -8.612 0.587 -7.876 1.00 97.75 81 THR A O 1
ATOM 603 N N . ARG A 1 82 ? -8.570 -1.083 -9.377 1.00 97.38 82 ARG A N 1
ATOM 604 C CA . ARG A 1 82 ? -10.032 -1.124 -9.551 1.00 97.38 82 ARG A CA 1
ATOM 605 C C . ARG A 1 82 ? -10.762 -1.377 -8.238 1.00 97.38 82 ARG A C 1
ATOM 607 O O . ARG A 1 82 ? -11.670 -0.635 -7.899 1.00 97.38 82 ARG A O 1
ATOM 614 N N . ASN A 1 83 ? -10.310 -2.346 -7.442 1.00 96.81 83 ASN A N 1
ATOM 615 C CA . ASN A 1 83 ? -10.915 -2.647 -6.144 1.00 96.81 83 ASN A CA 1
ATOM 616 C C . ASN A 1 83 ? -10.913 -1.460 -5.175 1.00 96.81 83 ASN A C 1
ATOM 618 O O . ASN A 1 83 ? -11.847 -1.342 -4.377 1.00 96.81 83 ASN A O 1
ATOM 622 N N . VAL A 1 84 ? -9.853 -0.647 -5.197 1.00 96.44 84 VAL A N 1
ATOM 623 C CA . VAL A 1 84 ? -9.739 0.570 -4.386 1.00 96.44 84 VAL A CA 1
ATOM 624 C C . VAL A 1 84 ? -10.705 1.629 -4.907 1.00 96.44 84 VAL A C 1
ATOM 626 O O . VAL A 1 84 ? -11.510 2.137 -4.130 1.00 96.44 84 VAL A O 1
ATOM 629 N N . LEU A 1 85 ? -10.686 1.912 -6.212 1.00 95.81 85 LEU A N 1
ATOM 630 C CA . LEU A 1 85 ? -11.566 2.910 -6.826 1.00 95.81 85 LEU A CA 1
ATOM 631 C C . LEU A 1 85 ? -13.047 2.555 -6.662 1.00 95.81 85 LEU A C 1
ATOM 633 O O . LEU A 1 85 ? -13.827 3.406 -6.255 1.00 95.81 85 LEU A O 1
ATOM 637 N N . ASP A 1 86 ? -13.428 1.298 -6.873 1.00 94.75 86 ASP A N 1
ATOM 638 C CA . ASP A 1 86 ? -14.813 0.840 -6.724 1.00 94.75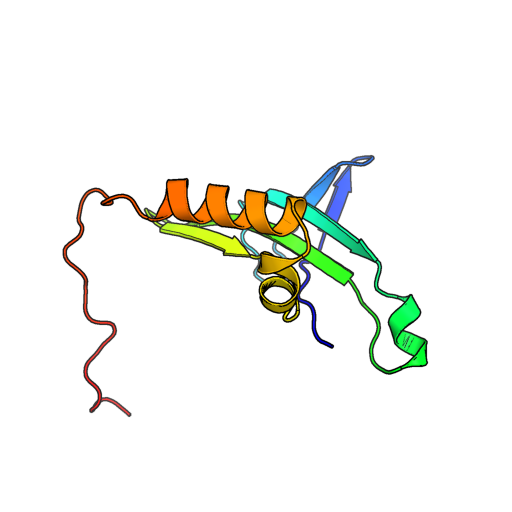 86 ASP A CA 1
ATOM 639 C C . ASP A 1 86 ? -15.316 0.993 -5.281 1.00 94.75 86 ASP A C 1
ATOM 641 O O . ASP A 1 86 ? -16.488 1.278 -5.044 1.00 94.75 86 ASP A O 1
ATOM 645 N N . ARG A 1 87 ? -14.432 0.806 -4.292 1.00 91.50 87 ARG A N 1
ATOM 646 C CA . ARG A 1 87 ? -14.784 0.921 -2.868 1.00 91.50 87 ARG A CA 1
ATOM 647 C C . ARG A 1 87 ? -14.802 2.356 -2.366 1.00 91.50 87 ARG A C 1
ATOM 649 O O . ARG A 1 87 ? -15.552 2.642 -1.438 1.00 91.50 87 ARG A O 1
ATOM 656 N N . LEU A 1 88 ? -13.950 3.218 -2.916 1.00 91.25 88 LEU A N 1
ATOM 657 C CA . LEU A 1 88 ? -13.752 4.586 -2.429 1.00 91.25 88 LEU A CA 1
ATOM 658 C C . LEU A 1 88 ? -14.418 5.650 -3.309 1.00 91.25 88 LEU A C 1
ATOM 660 O O . LEU A 1 88 ? -14.560 6.782 -2.869 1.00 91.25 88 LEU A O 1
ATOM 664 N N . GLY A 1 89 ? -14.830 5.306 -4.529 1.00 88.56 89 GLY A N 1
ATOM 665 C CA . GLY A 1 89 ? -15.468 6.219 -5.480 1.00 88.56 89 GLY A CA 1
ATOM 666 C C . GLY A 1 89 ? -16.972 6.418 -5.269 1.00 88.56 89 GLY A C 1
ATOM 667 O O . GLY A 1 89 ? -17.594 7.168 -6.017 1.00 88.56 89 GLY A O 1
ATOM 668 N N . GLY A 1 90 ? -17.572 5.739 -4.287 1.00 79.69 90 GLY A N 1
ATOM 669 C CA . GLY A 1 90 ? -18.963 5.963 -3.891 1.00 79.69 90 GLY A CA 1
ATOM 670 C C . GLY A 1 90 ? -19.135 7.224 -3.040 1.00 79.69 90 GLY A C 1
ATOM 671 O O . GLY A 1 90 ? -18.192 7.699 -2.418 1.00 79.69 90 GLY A O 1
ATOM 672 N N . THR A 1 91 ? -20.364 7.740 -2.990 1.00 67.00 91 THR A N 1
ATOM 673 C CA . THR A 1 91 ? -20.776 8.869 -2.138 1.00 67.00 91 THR A CA 1
ATOM 674 C C . THR A 1 91 ? -20.579 8.487 -0.667 1.00 67.00 91 THR A C 1
ATOM 676 O O . THR A 1 91 ? -21.145 7.480 -0.220 1.00 67.00 91 THR A O 1
ATOM 679 N N . ALA A 1 92 ? -19.789 9.245 0.095 1.00 63.12 92 ALA A N 1
ATOM 680 C CA . ALA A 1 92 ? -19.696 9.029 1.532 1.00 63.12 92 ALA A CA 1
ATOM 681 C C . ALA A 1 92 ? -20.879 9.732 2.235 1.00 63.12 92 ALA A C 1
ATOM 683 O O . ALA A 1 92 ? -21.458 10.703 1.738 1.00 63.12 92 ALA A O 1
ATOM 684 N N . PRO A 1 93 ? -21.332 9.243 3.399 1.00 56.97 93 PRO A N 1
ATOM 685 C CA . PRO A 1 93 ? -2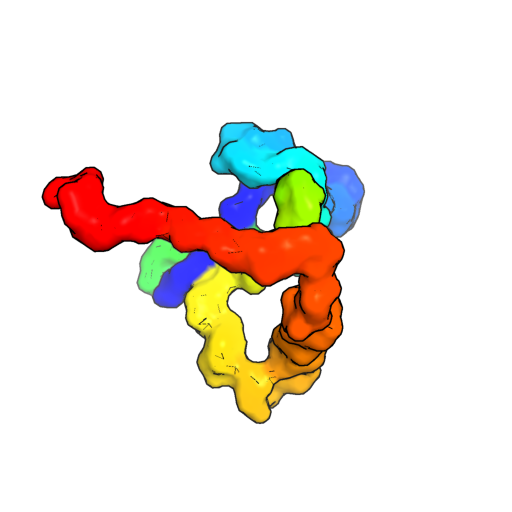2.319 9.976 4.178 1.00 56.97 93 PRO A CA 1
ATOM 686 C C . PRO A 1 93 ? -21.711 11.305 4.655 1.00 56.97 93 PRO A C 1
ATOM 688 O O . PRO A 1 93 ? -20.828 11.297 5.510 1.00 56.97 93 PRO A O 1
ATOM 691 N N . GLY A 1 94 ? -22.194 12.434 4.122 1.00 60.94 94 GLY A N 1
ATOM 692 C CA . GLY A 1 94 ? -21.748 13.776 4.523 1.00 60.94 94 GLY A CA 1
ATOM 693 C C . GLY A 1 94 ? -20.930 14.560 3.491 1.00 60.94 94 GLY A C 1
ATOM 694 O O . GLY A 1 94 ? -20.243 15.485 3.902 1.00 60.94 94 GLY A O 1
ATOM 695 N N . ASP A 1 95 ? -21.029 14.237 2.194 1.00 60.44 95 ASP A N 1
ATOM 696 C CA . ASP A 1 95 ? -20.300 14.826 1.042 1.00 60.44 95 ASP A CA 1
ATOM 697 C C . ASP A 1 95 ? -20.508 16.338 0.766 1.00 60.44 95 ASP A C 1
ATOM 699 O O . ASP A 1 95 ? -20.459 16.806 -0.377 1.00 60.44 95 ASP A O 1
ATOM 703 N N . GLY A 1 96 ? -20.705 17.146 1.805 1.00 61.97 96 GLY A N 1
ATOM 704 C CA . GLY A 1 96 ? -20.308 18.544 1.759 1.00 61.97 96 GLY A CA 1
ATOM 705 C C . GLY A 1 96 ? -18.788 18.592 1.678 1.00 61.97 96 GLY A C 1
ATOM 706 O O . GLY A 1 96 ? -18.112 18.493 2.693 1.00 61.97 96 GLY A O 1
ATOM 707 N N . TRP A 1 97 ? -18.248 18.692 0.465 1.00 67.06 97 TRP A N 1
ATOM 708 C CA . TRP A 1 97 ? -16.832 18.977 0.259 1.00 67.06 97 TRP A CA 1
ATOM 709 C C . TRP A 1 97 ? -16.457 20.240 1.044 1.00 67.06 97 TRP A C 1
ATOM 711 O O . TRP A 1 97 ? -16.946 21.327 0.737 1.00 67.06 97 TRP A O 1
ATOM 721 N N . GLU A 1 98 ? -15.597 20.105 2.051 1.00 66.69 98 GLU A N 1
ATOM 722 C CA . GLU A 1 98 ? -14.982 21.254 2.712 1.00 66.69 98 GLU A CA 1
ATOM 723 C C . GLU A 1 98 ? -13.763 21.693 1.897 1.00 66.69 98 GLU A C 1
ATOM 725 O O . GLU A 1 98 ? -12.889 20.892 1.559 1.00 66.69 98 GLU A O 1
ATOM 730 N N . ALA A 1 99 ? -13.718 22.974 1.532 1.00 70.38 99 ALA A N 1
ATOM 731 C CA . ALA A 1 99 ? -12.560 23.543 0.859 1.00 70.38 99 ALA A CA 1
ATOM 732 C C . ALA A 1 99 ? -11.349 23.508 1.804 1.00 70.38 99 ALA A C 1
ATOM 734 O O . ALA A 1 99 ? -11.450 23.932 2.952 1.00 70.38 99 ALA A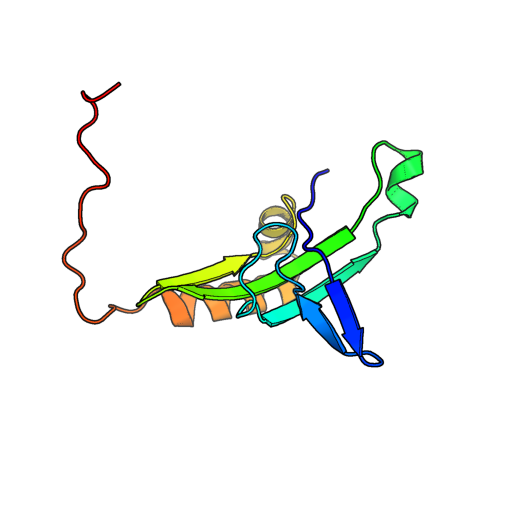 O 1
ATOM 735 N N . ALA A 1 100 ? -10.192 23.059 1.314 1.00 72.69 100 ALA A N 1
ATOM 736 C CA . ALA A 1 100 ? -8.956 22.920 2.094 1.00 72.69 100 ALA A CA 1
ATOM 737 C C . ALA A 1 100 ? -8.260 24.264 2.443 1.00 72.69 100 ALA A C 1
ATOM 739 O O . ALA A 1 100 ? -7.050 24.288 2.650 1.00 72.69 100 ALA A O 1
ATOM 740 N N . GLY A 1 101 ? -9.011 25.370 2.498 1.00 69.88 101 GLY A N 1
ATOM 741 C CA . GLY A 1 101 ? -8.513 26.744 2.654 1.00 69.88 101 GLY A CA 1
ATOM 742 C C . GLY A 1 101 ? -8.596 27.573 1.364 1.00 69.88 101 GLY A C 1
ATOM 743 O O . GLY A 1 101 ? -8.752 27.025 0.269 1.00 69.88 101 GLY A O 1
ATOM 744 N N . SER A 1 102 ? -8.542 28.906 1.487 1.00 65.56 102 SER A N 1
ATOM 745 C CA . SER A 1 102 ? -8.456 29.815 0.335 1.00 65.56 102 SER A CA 1
ATOM 746 C C . SER A 1 102 ? -6.994 30.011 -0.099 1.00 65.56 102 SER A C 1
ATOM 748 O O . SER A 1 102 ? -6.095 29.936 0.735 1.00 65.56 102 SER A O 1
ATOM 750 N N . PRO A 1 103 ? -6.726 30.294 -1.389 1.00 66.69 103 PRO A N 1
ATOM 751 C CA . PRO A 1 103 ? -5.362 30.464 -1.909 1.00 66.69 103 PRO A CA 1
ATOM 752 C C . PRO A 1 103 ? -4.529 31.582 -1.258 1.00 66.69 103 PRO A C 1
ATOM 754 O O . PRO A 1 103 ? -3.323 31.626 -1.474 1.00 66.69 103 PRO A O 1
ATOM 757 N N . ASP A 1 104 ? -5.154 32.478 -0.492 1.00 69.44 104 ASP A N 1
ATOM 758 C CA . ASP A 1 104 ? -4.556 33.736 -0.030 1.00 69.44 104 ASP A CA 1
ATOM 759 C C . ASP A 1 104 ? -3.956 33.673 1.394 1.00 69.44 104 ASP A C 1
ATOM 761 O O . ASP A 1 104 ? -3.593 34.709 1.945 1.00 69.44 104 ASP A O 1
ATOM 765 N N . GLU A 1 105 ? -3.849 32.491 2.013 1.00 55.38 105 GLU A N 1
ATOM 766 C CA . GLU A 1 105 ? -3.281 32.318 3.369 1.00 55.38 105 GLU A CA 1
ATOM 767 C C . GLU A 1 105 ? -1.804 31.854 3.401 1.00 55.38 105 GLU A C 1
ATOM 769 O O . GLU A 1 105 ? -1.359 31.269 4.390 1.00 55.38 105 GLU A O 1
ATOM 774 N N . VAL A 1 106 ? -1.018 32.142 2.354 1.00 53.31 106 VAL A N 1
ATOM 775 C CA . VAL A 1 106 ? 0.448 31.913 2.314 1.00 53.31 106 VAL A CA 1
ATOM 776 C C . VAL A 1 106 ? 1.260 33.187 2.131 1.00 53.31 106 VAL A C 1
ATOM 778 O O . VAL A 1 106 ? 0.911 34.005 1.254 1.00 53.31 106 VAL A O 1
#

pLDDT: mean 89.93, std 11.57, range [53.31, 98.38]